Protein AF-A0A9D2MWP5-F1 (afdb_monomer_lite)

Sequence (141 aa):
YLAVHLEIGREEWALGKQAYQNIQKYGCPTWYEWRIQNWGTKWNASSAEFTNDRLSFLTAWNAPKPVMEKLSEMFPTVSIRHVWADEDIGYNCGERTYKNGTVIQENLPTGHEAIELGCDLWNVDPEEFLSESQEPGMGMT

Structure (mmCIF, N/CA/C/O backbone):
data_AF-A0A9D2MWP5-F1
#
_entry.id   AF-A0A9D2MWP5-F1
#
loop_
_atom_site.group_PDB
_atom_site.id
_atom_site.type_symbol
_atom_site.label_atom_id
_atom_site.label_alt_id
_atom_site.label_comp_id
_atom_site.label_asym_id
_atom_site.label_entity_id
_atom_site.label_seq_id
_atom_site.pdbx_PDB_ins_code
_atom_site.Cartn_x
_atom_site.Cartn_y
_atom_site.Cartn_z
_atom_site.occupancy
_atom_site.B_iso_or_equiv
_atom_site.auth_seq_id
_atom_site.auth_comp_id
_atom_site.auth_asym_id
_atom_site.auth_atom_id
_atom_site.pdbx_PDB_model_num
ATOM 1 N N . TYR A 1 1 ? 19.818 -6.178 -37.390 1.00 74.62 1 TYR A N 1
ATOM 2 C CA . TYR A 1 1 ? 19.548 -5.038 -36.497 1.00 74.62 1 TYR A CA 1
ATOM 3 C C . TYR A 1 1 ? 20.810 -4.617 -35.752 1.00 74.62 1 TYR A C 1
ATOM 5 O O . TYR A 1 1 ? 21.395 -3.631 -36.155 1.00 74.62 1 TYR A O 1
ATOM 13 N N . LEU A 1 2 ? 21.339 -5.393 -34.796 1.00 78.19 2 LEU A N 1
ATOM 14 C CA . LEU A 1 2 ? 22.567 -5.001 -34.069 1.00 78.19 2 LEU A CA 1
ATOM 15 C C . LEU A 1 2 ? 23.828 -4.847 -34.940 1.00 78.19 2 LEU A C 1
ATOM 17 O O . LEU A 1 2 ? 24.715 -4.081 -34.603 1.00 78.19 2 LEU A O 1
ATOM 21 N N . ALA A 1 3 ? 23.899 -5.526 -36.089 1.00 78.50 3 ALA A N 1
ATOM 22 C CA . ALA A 1 3 ? 24.997 -5.349 -37.046 1.00 78.50 3 ALA A CA 1
ATOM 23 C C . ALA A 1 3 ? 24.999 -3.978 -37.758 1.00 78.50 3 ALA A C 1
ATOM 25 O O . ALA A 1 3 ? 25.989 -3.635 -38.391 1.00 78.50 3 ALA A O 1
ATOM 26 N N . VAL A 1 4 ? 23.894 -3.225 -37.684 1.00 86.12 4 VAL A N 1
ATOM 27 C CA . VAL A 1 4 ? 23.740 -1.889 -38.292 1.00 86.12 4 VAL A CA 1
ATOM 28 C C . VAL A 1 4 ? 23.475 -0.786 -37.256 1.00 86.12 4 VAL A C 1
ATOM 30 O O . VAL A 1 4 ? 23.508 0.383 -37.616 1.00 86.12 4 VAL A O 1
ATOM 33 N N . HIS A 1 5 ? 23.263 -1.158 -35.988 1.00 82.50 5 HIS A N 1
ATOM 34 C CA . HIS A 1 5 ? 23.047 -0.273 -34.838 1.00 82.50 5 HIS A CA 1
ATOM 35 C C . HIS A 1 5 ? 24.079 -0.597 -33.755 1.00 82.50 5 HIS A C 1
ATOM 37 O O . HIS A 1 5 ? 23.783 -1.301 -32.788 1.00 82.50 5 HIS A O 1
ATOM 43 N N . LEU A 1 6 ? 25.322 -0.168 -33.984 1.00 86.31 6 LEU A N 1
ATOM 44 C CA . LEU A 1 6 ? 26.469 -0.473 -33.120 1.00 86.31 6 LEU A CA 1
ATOM 45 C C . LEU A 1 6 ? 26.441 0.311 -31.798 1.00 86.31 6 LEU A C 1
ATOM 47 O O . LEU A 1 6 ? 27.148 -0.050 -30.863 1.00 86.31 6 LEU A O 1
ATOM 51 N N . GLU A 1 7 ? 25.622 1.360 -31.723 1.00 90.88 7 GLU A N 1
ATOM 52 C CA . GLU A 1 7 ? 25.346 2.151 -30.525 1.00 90.88 7 GLU A CA 1
ATOM 53 C C . GLU A 1 7 ? 24.517 1.397 -29.477 1.00 90.88 7 GLU A C 1
ATOM 55 O O . GLU A 1 7 ? 24.511 1.783 -28.312 1.00 90.88 7 GLU A O 1
ATOM 60 N N . ILE A 1 8 ? 23.832 0.320 -29.876 1.00 87.12 8 ILE A N 1
ATOM 61 C CA . ILE A 1 8 ? 23.039 -0.517 -28.976 1.00 87.12 8 ILE A CA 1
ATOM 62 C C . ILE A 1 8 ? 23.871 -1.745 -28.618 1.00 87.12 8 ILE A C 1
ATOM 64 O O . ILE A 1 8 ? 24.094 -2.635 -29.447 1.00 87.12 8 ILE A O 1
ATOM 68 N N . GLY A 1 9 ? 24.315 -1.817 -27.367 1.00 92.31 9 GLY A N 1
ATOM 69 C CA . GLY A 1 9 ? 24.989 -2.999 -26.859 1.00 92.31 9 GLY A CA 1
ATOM 70 C C . GLY A 1 9 ? 24.061 -4.217 -26.815 1.00 92.31 9 GLY A C 1
ATOM 71 O O . GLY A 1 9 ? 22.828 -4.155 -26.908 1.00 92.31 9 GLY A O 1
ATOM 72 N N . ARG A 1 10 ? 24.673 -5.402 -26.716 1.00 92.19 10 ARG A N 1
ATOM 73 C CA . ARG A 1 10 ? 23.923 -6.671 -26.697 1.00 92.19 10 ARG A CA 1
ATOM 74 C C . ARG A 1 10 ? 23.014 -6.781 -25.472 1.00 92.19 10 ARG A C 1
ATOM 76 O O . ARG A 1 10 ? 21.963 -7.413 -25.566 1.00 92.19 10 ARG A O 1
ATOM 83 N N . GLU A 1 11 ? 23.423 -6.189 -24.355 1.00 93.62 11 GLU A N 1
ATOM 84 C CA . GLU A 1 11 ? 22.671 -6.197 -23.103 1.00 93.62 11 GLU A CA 1
ATOM 85 C C . GLU A 1 11 ? 21.432 -5.306 -23.199 1.00 93.62 11 GLU A C 1
ATOM 87 O O . GLU A 1 11 ? 20.334 -5.781 -22.905 1.00 93.62 11 GLU A O 1
ATOM 92 N N . GLU A 1 12 ? 21.555 -4.077 -23.714 1.00 93.62 12 GLU A N 1
ATOM 93 C CA . GLU A 1 12 ? 20.402 -3.195 -23.923 1.00 93.62 12 GLU A CA 1
ATOM 94 C C . GLU A 1 12 ? 19.389 -3.820 -24.887 1.00 93.62 12 GLU A C 1
ATOM 96 O O . GLU A 1 12 ? 18.180 -3.778 -24.648 1.00 93.62 12 GLU A O 1
ATOM 101 N N . TRP A 1 13 ? 19.865 -4.476 -25.949 1.00 93.75 13 TRP A N 1
ATOM 102 C CA . TRP A 1 13 ? 18.991 -5.199 -26.872 1.00 93.75 13 TRP A CA 1
ATOM 103 C C . TRP A 1 13 ? 18.238 -6.352 -26.202 1.00 93.75 13 TRP A C 1
ATOM 105 O O . TRP A 1 13 ? 17.042 -6.544 -26.442 1.00 93.75 13 TRP A O 1
ATOM 115 N N . ALA A 1 14 ? 18.925 -7.132 -25.365 1.00 95.44 14 ALA A N 1
ATOM 116 C CA . ALA A 1 14 ? 18.306 -8.226 -24.628 1.00 95.44 14 ALA A CA 1
ATOM 117 C C . ALA A 1 14 ? 17.250 -7.708 -23.639 1.00 95.44 14 ALA A C 1
ATOM 119 O O . ALA A 1 14 ? 16.144 -8.254 -23.598 1.00 95.44 14 ALA A O 1
ATOM 120 N N . LEU A 1 15 ? 17.548 -6.623 -22.915 1.00 95.81 15 LEU A N 1
ATOM 121 C CA . LEU A 1 15 ? 16.602 -5.955 -22.017 1.00 95.81 15 LEU A CA 1
ATOM 122 C C . LEU A 1 15 ? 15.374 -5.440 -22.774 1.00 95.81 15 LEU A C 1
ATOM 124 O O . LEU A 1 15 ? 14.248 -5.698 -22.352 1.00 95.81 15 LEU A O 1
ATOM 128 N N . GLY A 1 16 ? 15.563 -4.795 -23.929 1.00 95.88 16 GLY A N 1
ATOM 129 C CA . GLY A 1 16 ? 14.459 -4.328 -24.771 1.00 95.88 16 GLY A CA 1
ATOM 130 C C . GLY A 1 16 ? 13.567 -5.472 -25.263 1.00 95.88 16 GLY A C 1
ATOM 131 O O . GLY A 1 16 ? 12.338 -5.386 -25.192 1.00 95.88 16 GLY A O 1
ATOM 132 N N . LYS A 1 17 ? 14.168 -6.592 -25.690 1.00 96.62 17 LYS A N 1
ATOM 133 C CA . LYS A 1 17 ? 13.419 -7.793 -26.090 1.00 96.62 17 LYS A CA 1
ATOM 134 C C . LYS A 1 17 ? 12.620 -8.379 -24.923 1.00 96.62 17 LYS A C 1
ATOM 136 O O . LYS A 1 17 ? 11.460 -8.744 -25.114 1.00 96.62 17 LYS A O 1
ATOM 141 N N . GLN A 1 18 ? 13.216 -8.450 -23.733 1.00 97.38 18 GLN A N 1
ATOM 142 C CA . GLN A 1 18 ? 12.544 -8.946 -22.534 1.00 97.38 18 GLN A CA 1
ATOM 143 C C . GLN A 1 18 ? 11.385 -8.034 -22.120 1.00 97.38 18 GLN A C 1
ATOM 145 O O . GLN A 1 18 ? 10.293 -8.529 -21.851 1.00 97.38 18 GLN A O 1
ATOM 150 N N . ALA A 1 19 ? 11.589 -6.715 -22.119 1.00 97.50 19 ALA A N 1
ATOM 151 C CA . ALA A 1 19 ? 10.548 -5.742 -21.798 1.00 97.50 19 ALA A CA 1
ATOM 152 C C . ALA A 1 19 ? 9.364 -5.850 -22.770 1.00 97.50 19 ALA A C 1
ATOM 154 O O . ALA A 1 19 ? 8.217 -5.926 -22.332 1.00 97.50 19 ALA A O 1
ATOM 155 N N . TYR A 1 20 ? 9.629 -5.957 -24.077 1.00 97.69 20 TYR A N 1
ATOM 156 C CA . TYR A 1 20 ? 8.584 -6.176 -25.080 1.00 97.69 20 TYR A CA 1
ATOM 157 C C . TYR A 1 20 ? 7.789 -7.461 -24.808 1.00 97.69 20 TYR A C 1
ATOM 159 O O . TYR A 1 20 ? 6.559 -7.438 -24.783 1.00 97.69 20 TYR A O 1
ATOM 167 N N . GLN A 1 21 ? 8.474 -8.577 -24.542 1.00 98.06 21 GLN A N 1
ATOM 168 C CA . GLN A 1 21 ? 7.821 -9.849 -24.217 1.00 98.06 21 GLN A CA 1
ATOM 169 C C . GLN A 1 21 ? 6.998 -9.771 -22.923 1.00 98.06 21 GLN A C 1
ATOM 171 O O . GLN A 1 21 ? 5.890 -10.307 -22.872 1.00 98.06 21 GLN A O 1
ATOM 176 N N . ASN A 1 22 ? 7.506 -9.088 -21.896 1.00 98.25 22 ASN A N 1
ATOM 177 C CA . ASN A 1 22 ? 6.793 -8.906 -20.636 1.00 98.25 22 ASN A CA 1
ATOM 178 C C . ASN A 1 22 ? 5.518 -8.078 -20.822 1.00 98.25 22 ASN A C 1
ATOM 180 O O . ASN A 1 22 ? 4.476 -8.475 -20.307 1.00 98.25 22 ASN A O 1
ATOM 184 N N . ILE A 1 23 ? 5.559 -7.002 -21.616 1.00 98.12 23 ILE A N 1
ATOM 185 C CA . ILE A 1 23 ? 4.362 -6.213 -21.941 1.00 98.12 23 ILE A CA 1
ATOM 186 C C . ILE A 1 23 ? 3.308 -7.099 -22.608 1.00 98.12 23 ILE A C 1
ATOM 188 O O . ILE A 1 23 ? 2.150 -7.074 -22.204 1.00 98.12 23 ILE A O 1
ATOM 192 N N . GLN A 1 24 ? 3.697 -7.920 -23.589 1.00 97.81 24 GLN A N 1
ATOM 193 C CA . GLN A 1 24 ? 2.745 -8.795 -24.283 1.00 97.81 24 GLN A CA 1
ATOM 194 C C . GLN A 1 24 ? 2.109 -9.837 -23.352 1.00 97.81 24 GLN A C 1
ATOM 196 O O . GLN A 1 24 ? 0.936 -10.162 -23.512 1.00 97.81 24 GLN A O 1
ATOM 201 N N . LYS A 1 25 ? 2.869 -10.379 -22.391 1.00 97.00 25 LYS A N 1
ATOM 202 C CA . LYS A 1 25 ? 2.400 -11.472 -21.527 1.00 97.00 25 LYS A CA 1
ATOM 203 C C . LYS A 1 25 ? 1.721 -11.001 -20.237 1.00 97.00 25 LYS A C 1
ATOM 205 O O . LYS A 1 25 ? 0.800 -11.662 -19.767 1.00 97.00 25 LYS A O 1
ATOM 210 N N . TYR A 1 26 ? 2.199 -9.910 -19.648 1.00 95.81 26 TYR A N 1
ATOM 211 C CA . TYR A 1 26 ? 1.820 -9.455 -18.307 1.00 95.81 26 TYR A CA 1
ATOM 212 C C . TYR A 1 26 ? 1.295 -8.015 -18.278 1.00 95.81 26 TYR A C 1
ATOM 214 O O . TYR A 1 26 ? 0.917 -7.541 -17.213 1.00 95.81 26 TYR A O 1
ATOM 222 N N . GLY A 1 27 ? 1.307 -7.305 -19.410 1.00 97.25 27 GLY A N 1
ATOM 223 C CA . GLY A 1 27 ? 0.900 -5.899 -19.500 1.00 97.25 27 GLY A CA 1
ATOM 224 C C . GLY A 1 27 ? 1.939 -4.896 -18.987 1.00 97.25 27 GLY A C 1
ATOM 225 O O . GLY A 1 27 ? 1.759 -3.698 -19.174 1.00 97.25 27 GLY A O 1
ATOM 226 N N . CYS A 1 28 ? 3.045 -5.359 -18.395 1.00 97.31 28 CYS A N 1
ATOM 227 C CA . CYS A 1 28 ? 4.063 -4.512 -17.769 1.00 97.31 28 CYS A CA 1
ATOM 228 C C . CYS A 1 28 ? 5.468 -4.858 -18.284 1.00 97.31 28 CYS A C 1
ATOM 230 O O . CYS A 1 28 ? 5.758 -6.038 -18.479 1.00 97.31 28 CYS A O 1
ATOM 232 N N . PRO A 1 29 ? 6.369 -3.877 -18.469 1.00 97.00 29 PRO A N 1
ATOM 233 C CA . PRO A 1 29 ? 7.727 -4.130 -18.955 1.00 97.00 29 PRO A CA 1
ATOM 234 C C . PRO A 1 29 ? 8.622 -4.790 -17.907 1.00 97.00 29 PRO A C 1
ATOM 236 O O . PRO A 1 29 ? 9.460 -5.629 -18.254 1.00 97.00 29 PRO A O 1
ATOM 239 N N . THR A 1 30 ? 8.447 -4.447 -16.630 1.00 97.12 30 THR A N 1
ATOM 240 C CA . THR A 1 30 ? 9.251 -4.994 -15.540 1.00 97.12 30 THR A CA 1
ATOM 241 C C . THR A 1 30 ? 8.381 -5.475 -14.382 1.00 97.12 30 THR A C 1
ATOM 243 O O . THR A 1 30 ? 7.174 -5.234 -14.313 1.00 97.12 30 THR A O 1
ATOM 246 N N . TRP A 1 31 ? 9.018 -6.189 -13.453 1.00 95.94 31 TRP A N 1
ATOM 247 C CA . TRP A 1 31 ? 8.379 -6.631 -12.218 1.00 95.94 31 TRP A CA 1
ATOM 248 C C . TRP A 1 31 ? 7.932 -5.449 -11.343 1.00 95.94 31 TRP A C 1
ATOM 250 O O . TRP A 1 31 ? 7.010 -5.613 -10.548 1.00 95.94 31 TRP A O 1
ATOM 260 N N . TYR A 1 32 ? 8.574 -4.281 -11.471 1.00 96.06 32 TYR A N 1
ATOM 261 C CA . TYR A 1 32 ? 8.283 -3.107 -10.656 1.00 96.06 32 TYR A CA 1
ATOM 262 C C . TYR A 1 32 ? 6.909 -2.530 -10.998 1.00 96.06 32 TYR A C 1
ATOM 264 O O . TYR A 1 32 ? 6.056 -2.453 -10.115 1.00 96.06 32 TYR A O 1
ATOM 272 N N . GLU A 1 33 ? 6.647 -2.221 -12.273 1.00 96.25 33 GLU A N 1
ATOM 273 C CA . GLU A 1 33 ? 5.339 -1.702 -12.696 1.00 96.25 33 GLU A CA 1
ATOM 274 C C . GLU A 1 33 ? 4.236 -2.721 -12.424 1.00 96.25 33 GLU A C 1
ATOM 276 O O . GLU A 1 33 ? 3.161 -2.352 -11.956 1.00 96.25 33 GLU A O 1
ATOM 281 N N . TRP A 1 34 ? 4.525 -4.010 -12.640 1.00 97.12 34 TRP A N 1
ATOM 282 C CA . TRP A 1 34 ? 3.565 -5.068 -12.347 1.00 97.12 34 TRP A CA 1
ATOM 283 C C . TRP A 1 34 ? 3.151 -5.065 -10.873 1.00 97.12 34 TRP A C 1
ATOM 285 O O . TRP A 1 34 ? 1.962 -5.147 -10.575 1.00 97.12 34 TRP A O 1
ATOM 295 N N . ARG A 1 35 ? 4.097 -4.920 -9.937 1.00 97.50 35 ARG A N 1
ATOM 296 C CA . ARG A 1 35 ? 3.779 -4.875 -8.502 1.00 97.50 35 ARG A CA 1
ATOM 297 C C . ARG A 1 35 ? 3.016 -3.624 -8.109 1.00 97.50 35 ARG A C 1
ATOM 299 O O . ARG A 1 35 ? 2.024 -3.741 -7.402 1.00 97.50 35 ARG A O 1
ATOM 306 N N . ILE A 1 36 ? 3.408 -2.453 -8.606 1.00 97.00 36 ILE A N 1
ATOM 307 C CA . ILE A 1 36 ? 2.648 -1.227 -8.335 1.00 97.00 36 ILE A CA 1
ATOM 308 C C . ILE A 1 36 ? 1.207 -1.374 -8.841 1.00 97.00 36 ILE A C 1
ATOM 310 O O . ILE A 1 36 ? 0.274 -1.081 -8.102 1.00 97.00 36 ILE A O 1
ATOM 314 N N . GLN A 1 37 ? 1.007 -1.912 -10.046 1.00 95.94 37 GLN A N 1
ATOM 315 C CA . GLN A 1 37 ? -0.327 -2.089 -10.620 1.00 95.94 37 GLN A CA 1
ATOM 316 C C . GLN A 1 37 ? -1.175 -3.143 -9.888 1.00 95.94 37 GLN A C 1
ATOM 318 O O . GLN A 1 37 ? -2.378 -2.953 -9.740 1.00 95.94 37 GLN A O 1
ATOM 323 N N . ASN A 1 38 ? -0.579 -4.259 -9.455 1.00 96.06 38 ASN A N 1
ATOM 324 C CA . ASN A 1 38 ? -1.331 -5.396 -8.906 1.00 96.06 38 ASN A CA 1
ATOM 325 C C . ASN A 1 38 ? -1.395 -5.410 -7.377 1.00 96.06 38 ASN A C 1
ATOM 327 O O . ASN A 1 38 ? -2.317 -5.996 -6.817 1.00 96.06 38 ASN A O 1
ATOM 331 N N . TRP A 1 39 ? -0.415 -4.822 -6.693 1.00 97.44 39 TRP A N 1
ATOM 332 C CA . TRP A 1 39 ? -0.337 -4.795 -5.231 1.00 97.44 39 TRP A CA 1
ATOM 333 C C . TRP A 1 39 ? -0.530 -3.394 -4.658 1.00 97.44 39 TRP A C 1
ATOM 335 O O . TRP A 1 39 ? -0.891 -3.270 -3.493 1.00 97.44 39 TRP A O 1
ATOM 345 N N . GLY A 1 40 ? -0.290 -2.342 -5.445 1.00 97.38 40 GLY A N 1
ATOM 346 C CA . GLY A 1 40 ? -0.231 -0.962 -4.954 1.00 97.38 40 GLY A CA 1
ATOM 347 C C . GLY A 1 40 ? 1.081 -0.620 -4.242 1.00 97.38 40 GLY A C 1
ATOM 348 O O . GLY A 1 40 ? 1.268 0.521 -3.835 1.00 97.38 40 GLY A O 1
ATOM 349 N N . THR A 1 41 ? 2.001 -1.579 -4.098 1.00 97.19 41 THR A N 1
ATOM 350 C CA . THR A 1 41 ? 3.235 -1.445 -3.311 1.00 97.19 41 THR A CA 1
ATOM 351 C C . THR A 1 41 ? 4.425 -2.049 -4.052 1.00 97.19 41 THR A C 1
ATOM 353 O O . THR A 1 41 ? 4.283 -2.942 -4.890 1.00 97.19 41 THR A O 1
ATOM 356 N N . LYS A 1 42 ? 5.638 -1.561 -3.764 1.00 95.81 42 LYS A N 1
ATOM 357 C CA . LYS A 1 42 ? 6.862 -2.043 -4.434 1.00 95.81 42 LYS A CA 1
ATOM 358 C C . LYS A 1 42 ? 7.310 -3.419 -3.943 1.00 95.81 42 LYS A C 1
ATOM 360 O O . LYS A 1 42 ? 7.796 -4.252 -4.721 1.00 95.81 42 LYS A O 1
ATOM 365 N N . TRP A 1 43 ? 7.220 -3.626 -2.636 1.00 96.00 43 TRP A N 1
ATOM 366 C CA . TRP A 1 43 ? 7.690 -4.823 -1.953 1.00 96.00 43 TRP A CA 1
ATOM 367 C C . TRP A 1 43 ? 6.522 -5.568 -1.321 1.00 96.00 43 TRP A C 1
ATOM 369 O O . TRP A 1 43 ? 5.462 -4.994 -1.072 1.00 96.00 43 TRP A O 1
ATOM 379 N N . ASN A 1 44 ? 6.741 -6.861 -1.082 1.00 95.88 44 ASN A N 1
ATOM 380 C CA . ASN A 1 44 ? 5.827 -7.653 -0.270 1.00 95.88 44 ASN A CA 1
ATOM 381 C C . ASN A 1 44 ? 5.769 -7.104 1.159 1.00 95.88 44 ASN A C 1
ATOM 383 O O . ASN A 1 44 ? 6.651 -6.349 1.572 1.00 95.88 44 ASN A O 1
ATOM 387 N N . ALA A 1 45 ? 4.747 -7.525 1.900 1.00 96.88 45 ALA A N 1
ATOM 388 C CA . ALA A 1 45 ? 4.635 -7.202 3.311 1.00 96.88 45 ALA A CA 1
ATOM 389 C C . ALA A 1 45 ? 5.847 -7.720 4.106 1.00 96.88 45 ALA A C 1
ATOM 391 O O . ALA A 1 45 ? 6.380 -8.799 3.824 1.00 96.88 45 ALA A O 1
ATOM 392 N N . SER A 1 46 ? 6.255 -6.960 5.116 1.00 97.38 46 SER A N 1
ATOM 393 C CA . SER A 1 46 ? 7.268 -7.342 6.102 1.00 97.38 46 SER A CA 1
ATOM 394 C C . SER A 1 46 ? 6.740 -7.140 7.519 1.00 97.38 46 SER A C 1
ATOM 396 O O . SER A 1 46 ? 5.698 -6.515 7.706 1.00 97.38 46 SER A O 1
ATOM 398 N N . SER A 1 47 ? 7.467 -7.655 8.515 1.00 96.31 47 SER A N 1
ATOM 399 C CA . SER A 1 47 ? 7.139 -7.464 9.939 1.00 96.31 47 SER A CA 1
ATOM 400 C C . SER A 1 47 ? 5.687 -7.835 10.267 1.00 96.31 47 SER A C 1
ATOM 402 O O . SER A 1 47 ? 4.983 -7.093 10.942 1.00 96.31 47 SER A O 1
ATOM 404 N N . ALA A 1 48 ? 5.214 -8.948 9.700 1.00 97.19 48 ALA A N 1
ATOM 405 C CA . ALA A 1 48 ? 3.839 -9.383 9.872 1.00 97.19 48 ALA A CA 1
ATOM 406 C C . ALA A 1 48 ? 3.639 -10.015 11.254 1.00 97.19 48 ALA A C 1
ATOM 408 O O . ALA A 1 48 ? 4.348 -10.952 11.622 1.00 97.19 48 ALA A O 1
ATOM 409 N N . GLU A 1 49 ? 2.631 -9.539 11.975 1.00 97.00 49 GLU A N 1
ATOM 410 C CA . GLU A 1 49 ? 2.266 -9.993 13.312 1.00 97.00 49 GLU A CA 1
ATOM 411 C C . GLU A 1 49 ? 0.757 -10.214 13.397 1.00 97.00 49 GLU A C 1
ATOM 413 O O . GLU A 1 49 ? -0.030 -9.435 12.858 1.00 97.00 49 GLU A O 1
ATOM 418 N N . PHE A 1 50 ? 0.343 -11.281 14.081 1.00 96.69 50 PHE A N 1
ATOM 419 C CA . PHE A 1 50 ? -1.066 -11.591 14.302 1.00 96.69 50 PHE A CA 1
ATOM 420 C C . PHE A 1 50 ? -1.364 -11.654 15.798 1.00 96.69 50 PHE A C 1
ATOM 422 O O . PHE A 1 50 ? -0.914 -12.571 16.486 1.00 96.69 50 PHE A O 1
ATOM 429 N N . THR A 1 51 ? -2.144 -10.688 16.283 1.00 95.31 51 THR A N 1
ATOM 430 C CA . THR A 1 51 ? -2.460 -10.520 17.707 1.00 95.31 51 THR A CA 1
ATOM 431 C C . THR A 1 51 ? -3.901 -10.047 17.859 1.00 95.31 51 THR A C 1
ATOM 433 O O . THR A 1 51 ? -4.305 -9.107 17.182 1.00 95.31 51 THR A O 1
ATOM 436 N N . ASN A 1 52 ? -4.676 -10.655 18.767 1.00 92.44 52 ASN A N 1
ATOM 437 C CA . ASN A 1 52 ? -6.068 -10.269 19.063 1.00 92.44 52 ASN A CA 1
ATOM 438 C C . ASN A 1 52 ? -6.945 -10.116 17.801 1.00 92.44 52 ASN A C 1
ATOM 440 O O . ASN A 1 52 ? -7.600 -9.092 17.619 1.00 92.44 52 ASN A O 1
ATOM 444 N N . ASP A 1 53 ? -6.898 -11.106 16.904 1.00 88.69 53 ASP A N 1
ATOM 445 C CA . ASP A 1 53 ? -7.614 -11.114 15.617 1.00 88.69 53 ASP A CA 1
ATOM 446 C C . ASP A 1 53 ? -7.257 -9.961 14.657 1.00 88.69 53 ASP A C 1
ATOM 448 O O . ASP A 1 53 ? -7.954 -9.711 13.671 1.00 88.69 53 ASP A O 1
ATOM 452 N N . ARG A 1 54 ? -6.130 -9.281 14.898 1.00 93.75 54 ARG A N 1
ATOM 453 C CA . ARG A 1 54 ? -5.572 -8.242 14.032 1.00 93.75 54 ARG A CA 1
ATOM 454 C C . ARG A 1 54 ? -4.277 -8.730 13.394 1.00 93.75 54 ARG A C 1
ATOM 456 O O . ARG A 1 54 ? -3.344 -9.117 14.091 1.00 93.75 54 ARG A O 1
ATOM 463 N N . LEU A 1 55 ? -4.223 -8.667 12.065 1.00 96.38 55 LEU A N 1
ATOM 464 C CA . LEU A 1 55 ? -2.996 -8.820 11.289 1.00 96.38 55 LEU A CA 1
ATOM 465 C C . LEU A 1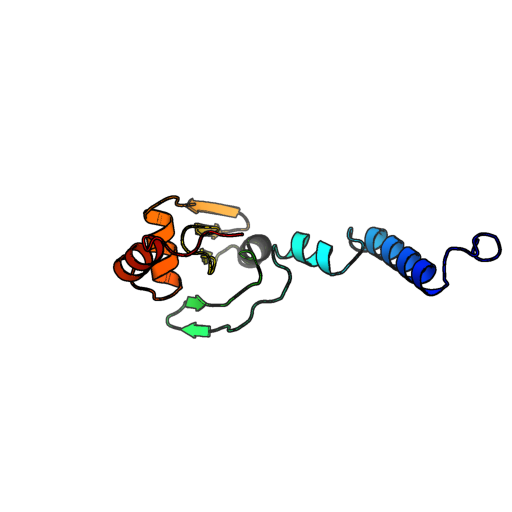 55 ? -2.400 -7.429 11.037 1.00 96.38 55 LEU A C 1
ATOM 467 O O . LEU A 1 55 ? -3.009 -6.623 10.335 1.00 96.38 55 LEU A O 1
ATOM 471 N N . SER A 1 56 ? -1.222 -7.171 11.591 1.00 96.75 56 SER A N 1
ATOM 472 C CA . SER A 1 56 ? -0.435 -5.955 11.369 1.00 96.75 56 SER A CA 1
ATOM 473 C C . SER A 1 56 ? 0.785 -6.295 10.515 1.00 96.75 56 SER A C 1
ATOM 475 O O . SER A 1 56 ? 1.361 -7.368 10.670 1.00 96.75 56 SER A O 1
ATOM 477 N N . PHE A 1 57 ? 1.167 -5.421 9.588 1.00 97.75 57 PHE A N 1
ATOM 478 C CA . PHE A 1 57 ? 2.341 -5.594 8.730 1.00 97.75 57 PHE A CA 1
ATOM 479 C C . PHE A 1 57 ? 2.759 -4.249 8.128 1.00 97.75 57 PHE A C 1
ATOM 481 O O . PHE A 1 57 ? 1.974 -3.304 8.108 1.00 97.75 57 PHE A O 1
ATOM 488 N N . LEU A 1 58 ? 3.975 -4.189 7.588 1.00 97.75 58 LEU A N 1
ATOM 489 C CA . LEU A 1 58 ? 4.504 -3.025 6.880 1.00 97.75 58 LEU A CA 1
ATOM 490 C C . LEU A 1 58 ? 4.549 -3.273 5.373 1.00 97.75 58 LEU A C 1
ATOM 492 O O . LEU A 1 58 ? 4.840 -4.385 4.925 1.00 97.75 58 LEU A O 1
ATOM 496 N N . THR A 1 59 ? 4.322 -2.224 4.587 1.00 97.38 59 THR A N 1
ATOM 497 C CA . THR A 1 59 ? 4.532 -2.207 3.134 1.00 97.38 59 THR A CA 1
ATOM 498 C C . THR A 1 59 ? 5.336 -0.986 2.721 1.00 97.38 59 THR A C 1
ATOM 500 O O . THR A 1 59 ? 5.367 0.023 3.411 1.00 97.38 59 THR A O 1
ATOM 503 N N . ALA A 1 60 ? 5.996 -1.066 1.566 1.00 96.69 60 ALA A N 1
ATOM 504 C CA . ALA A 1 60 ? 6.729 0.074 1.034 1.00 96.69 60 ALA A CA 1
ATOM 505 C C . ALA A 1 60 ? 5.785 1.091 0.371 1.00 96.69 60 ALA A C 1
ATOM 507 O O . ALA A 1 60 ? 5.075 0.728 -0.575 1.00 96.69 60 ALA A O 1
ATOM 508 N N . TRP A 1 61 ? 5.887 2.351 0.810 1.00 93.19 61 TRP A N 1
ATOM 509 C CA . TRP A 1 61 ? 5.361 3.588 0.201 1.00 93.19 61 TRP A CA 1
ATOM 510 C C . TRP A 1 61 ? 3.847 3.780 0.160 1.00 93.19 61 TRP A C 1
ATOM 512 O O . TRP A 1 61 ? 3.376 4.893 -0.029 1.00 93.19 61 TRP A O 1
ATOM 522 N N . ASN A 1 62 ? 3.067 2.706 0.194 1.00 96.00 62 ASN A N 1
ATOM 523 C CA . ASN A 1 62 ? 1.618 2.770 0.074 1.00 96.00 62 ASN A CA 1
ATOM 524 C C . ASN A 1 62 ? 0.972 1.592 0.790 1.00 96.00 62 ASN A C 1
ATOM 526 O O . ASN A 1 62 ? 1.582 0.534 0.965 1.00 96.00 62 ASN A O 1
ATOM 530 N N . ALA A 1 63 ? -0.300 1.760 1.136 1.00 96.94 63 ALA A N 1
ATOM 531 C CA . ALA A 1 63 ? -1.134 0.663 1.597 1.00 96.94 63 ALA A CA 1
ATOM 532 C C . ALA A 1 63 ? -1.533 -0.253 0.422 1.00 96.94 63 ALA A C 1
ATOM 534 O O . ALA A 1 63 ? -1.864 0.252 -0.660 1.00 96.94 63 ALA A O 1
ATOM 535 N N . PRO A 1 64 ? -1.578 -1.586 0.604 1.00 97.56 64 PRO A N 1
ATOM 536 C CA . PRO A 1 64 ? -1.783 -2.540 -0.485 1.00 97.56 64 PRO A CA 1
ATOM 537 C C . PRO A 1 64 ? -3.266 -2.693 -0.873 1.00 97.56 64 PRO A C 1
ATOM 539 O O . PRO A 1 64 ? -3.817 -3.794 -0.875 1.00 97.56 64 PRO A O 1
ATOM 542 N N . LYS A 1 65 ? -3.940 -1.581 -1.197 1.00 97.56 65 LYS A N 1
ATOM 543 C CA . LYS A 1 65 ? -5.388 -1.524 -1.491 1.00 97.56 65 LYS A CA 1
ATOM 544 C C . LYS A 1 65 ? -5.832 -2.565 -2.542 1.00 97.56 65 LYS A C 1
ATOM 546 O O . LYS A 1 65 ? -6.778 -3.290 -2.242 1.00 97.56 65 LYS A O 1
ATOM 551 N N . PRO A 1 66 ? -5.132 -2.754 -3.684 1.00 97.81 66 PRO A N 1
ATOM 552 C CA . PRO A 1 66 ? -5.486 -3.800 -4.651 1.00 97.81 66 PRO A CA 1
ATOM 553 C C . PRO A 1 66 ? -5.457 -5.225 -4.077 1.00 97.81 66 PRO A C 1
ATOM 555 O O . PRO A 1 66 ? -6.288 -6.061 -4.430 1.00 97.81 66 PRO A O 1
ATOM 558 N N . VAL A 1 67 ? -4.526 -5.515 -3.160 1.00 97.94 67 VAL A N 1
ATOM 559 C CA . VAL A 1 67 ? -4.465 -6.822 -2.486 1.00 97.94 67 VAL A CA 1
ATOM 560 C C . VAL A 1 67 ? -5.676 -7.000 -1.576 1.00 97.94 67 VAL A C 1
ATOM 562 O O . VAL A 1 67 ? -6.286 -8.068 -1.576 1.00 97.94 67 VAL A O 1
ATOM 565 N N . MET A 1 68 ? -6.060 -5.956 -0.837 1.00 98.19 68 MET A N 1
ATOM 566 C CA . MET A 1 68 ? -7.219 -5.998 0.060 1.00 98.19 68 MET A CA 1
ATOM 567 C C . MET A 1 68 ? -8.533 -6.196 -0.705 1.00 98.19 68 MET A C 1
ATOM 569 O O . MET A 1 68 ? -9.368 -7.004 -0.294 1.00 98.19 68 MET A O 1
ATOM 573 N N . GLU A 1 69 ? -8.688 -5.529 -1.850 1.00 98.00 69 GLU A N 1
ATOM 574 C CA . GLU A 1 69 ? -9.812 -5.743 -2.770 1.00 98.00 69 GLU A CA 1
ATOM 575 C C . GLU A 1 69 ? -9.840 -7.197 -3.255 1.00 98.00 69 GLU A C 1
ATOM 577 O O . GLU A 1 69 ? -10.867 -7.871 -3.136 1.00 98.00 69 GLU A O 1
ATOM 582 N N . LYS A 1 70 ? -8.688 -7.734 -3.683 1.00 98.12 70 LYS A N 1
ATOM 583 C CA . LYS A 1 70 ? -8.602 -9.117 -4.160 1.00 98.12 70 LYS A CA 1
ATOM 584 C C . LYS A 1 70 ? -8.920 -10.148 -3.077 1.00 98.12 70 LYS A C 1
ATOM 586 O O . LYS A 1 70 ? -9.603 -11.134 -3.351 1.00 98.12 70 LYS A O 1
ATOM 591 N N . LEU A 1 71 ? -8.465 -9.925 -1.845 1.00 97.88 71 LEU A N 1
ATOM 592 C CA . LEU A 1 71 ? -8.809 -10.774 -0.703 1.00 97.88 71 LEU A CA 1
ATOM 593 C C . LEU A 1 71 ? -10.315 -10.744 -0.423 1.00 97.88 71 LEU A C 1
ATOM 595 O O . LEU A 1 71 ? -10.913 -11.787 -0.166 1.00 97.88 71 LEU A O 1
ATOM 599 N N . SER A 1 72 ? -10.947 -9.576 -0.534 1.00 98.38 72 SER A N 1
ATOM 600 C CA . SER A 1 72 ? -12.395 -9.447 -0.368 1.00 98.38 72 SER A CA 1
ATOM 601 C C . SER A 1 72 ? -13.192 -10.189 -1.448 1.00 98.38 72 SER A C 1
ATOM 603 O O . SER A 1 72 ? -14.235 -10.766 -1.143 1.00 98.38 72 SER A O 1
ATOM 605 N N . GLU A 1 73 ? -12.706 -10.219 -2.695 1.00 98.31 73 GLU A N 1
ATOM 606 C CA . GLU A 1 73 ? -13.297 -11.035 -3.769 1.00 98.31 73 GLU A CA 1
ATOM 607 C C . GLU A 1 73 ? -13.177 -12.537 -3.480 1.00 98.31 73 GLU A C 1
ATOM 609 O O . GLU A 1 73 ? -14.114 -13.298 -3.715 1.00 98.31 73 GLU A O 1
ATOM 614 N N . MET A 1 74 ? -12.014 -12.975 -2.986 1.00 98.38 74 MET A N 1
ATOM 615 C CA . MET A 1 74 ? -11.735 -14.388 -2.705 1.00 98.38 74 MET A CA 1
ATOM 616 C C . MET A 1 74 ? -12.542 -14.922 -1.516 1.00 98.38 74 MET A C 1
ATOM 618 O O . MET A 1 74 ? -12.893 -16.102 -1.495 1.00 98.38 74 MET A O 1
ATOM 622 N N . PHE A 1 75 ? -12.851 -14.060 -0.544 1.00 97.75 75 PHE A N 1
ATOM 623 C CA . PHE A 1 75 ? -13.570 -14.411 0.679 1.00 97.75 75 PHE A CA 1
ATOM 624 C C . PHE A 1 75 ? -14.826 -13.541 0.849 1.00 97.75 75 PHE A C 1
ATOM 626 O O . PHE A 1 75 ? -14.903 -12.732 1.775 1.00 97.75 75 PHE A O 1
ATOM 633 N N . PRO A 1 76 ? -15.852 -13.712 -0.006 1.00 97.50 76 PRO A N 1
ATOM 634 C CA . PRO A 1 76 ? -16.967 -12.768 -0.111 1.00 97.50 76 PRO A CA 1
ATOM 635 C C . PRO A 1 76 ? -17.854 -12.683 1.142 1.00 97.50 76 PRO A C 1
ATOM 637 O O . PRO A 1 76 ? -18.575 -11.703 1.334 1.00 97.50 76 PRO A O 1
ATOM 640 N N . THR A 1 77 ? -17.812 -13.695 2.013 1.00 97.88 77 THR A N 1
ATOM 641 C CA . THR A 1 77 ? -18.544 -13.707 3.289 1.00 97.88 77 THR A CA 1
ATOM 642 C C . THR A 1 77 ? -17.817 -12.965 4.410 1.00 97.88 77 THR A C 1
ATOM 644 O O . THR A 1 77 ? -18.435 -12.664 5.430 1.00 97.88 77 THR A O 1
ATOM 647 N N . VAL A 1 78 ? -16.522 -12.681 4.246 1.00 96.94 78 VAL A N 1
ATOM 648 C CA . VAL A 1 78 ? -15.689 -12.005 5.244 1.00 96.94 78 VAL A CA 1
ATOM 649 C C . VAL A 1 78 ? -15.747 -10.496 5.017 1.00 96.94 78 VAL A C 1
ATOM 651 O O . VAL A 1 78 ? -15.674 -10.014 3.888 1.00 96.94 78 VAL A O 1
ATOM 654 N N . SER A 1 79 ? -15.881 -9.744 6.109 1.00 97.81 79 SER A N 1
ATOM 655 C CA . SER A 1 79 ? -15.713 -8.291 6.109 1.00 97.81 79 SER A CA 1
ATOM 656 C C . SER A 1 79 ? -14.302 -7.973 6.582 1.00 97.81 79 SER A C 1
ATOM 658 O O . SER A 1 79 ? -13.928 -8.381 7.680 1.00 97.81 79 SER A O 1
ATOM 660 N N . ILE A 1 80 ? -13.524 -7.258 5.772 1.00 97.88 80 ILE A N 1
ATOM 661 C CA . ILE A 1 80 ? -12.134 -6.919 6.089 1.00 97.88 80 ILE A CA 1
ATOM 662 C C . ILE A 1 80 ? -12.063 -5.431 6.410 1.00 97.88 80 ILE A C 1
ATOM 664 O O . ILE A 1 80 ? -12.295 -4.603 5.530 1.00 97.88 80 ILE A O 1
ATOM 668 N N . ARG A 1 81 ? -11.736 -5.094 7.659 1.00 98.06 81 ARG A N 1
ATOM 669 C CA . ARG A 1 81 ? -11.424 -3.722 8.076 1.00 98.06 81 ARG A CA 1
ATOM 670 C C . ARG A 1 81 ? -9.920 -3.507 7.959 1.00 98.06 81 ARG A C 1
ATOM 672 O O . ARG A 1 81 ? -9.146 -4.279 8.515 1.00 98.06 81 ARG A O 1
ATOM 679 N N . HIS A 1 82 ? -9.520 -2.488 7.216 1.00 98.25 82 HIS A N 1
ATOM 680 C CA . HIS A 1 82 ? -8.130 -2.194 6.894 1.00 98.25 82 HIS A CA 1
ATOM 681 C C . HIS A 1 82 ? -7.848 -0.731 7.200 1.00 98.25 82 HIS A C 1
ATOM 683 O O . HIS A 1 82 ? -8.424 0.154 6.568 1.00 98.25 82 HIS A O 1
ATOM 689 N N . VAL A 1 83 ? -6.950 -0.508 8.148 1.00 98.31 83 VAL A N 1
ATOM 690 C CA . VAL A 1 83 ? -6.498 0.812 8.581 1.00 98.31 83 VAL A CA 1
ATOM 691 C C . VAL A 1 83 ? -5.013 0.905 8.266 1.00 98.31 83 VAL A C 1
ATOM 693 O O . VAL A 1 83 ? -4.294 -0.074 8.468 1.00 98.31 83 VAL A O 1
ATOM 696 N N . TRP A 1 84 ? -4.565 2.040 7.747 1.00 98.50 84 TRP A N 1
ATOM 697 C CA . TRP A 1 84 ? -3.168 2.256 7.398 1.00 98.50 84 TRP A CA 1
ATOM 698 C C . TRP A 1 84 ? -2.736 3.686 7.720 1.00 98.50 84 TRP A C 1
ATOM 700 O O . TRP A 1 84 ? -3.546 4.613 7.696 1.00 98.50 84 TRP A O 1
ATOM 710 N N . ALA A 1 85 ? -1.443 3.850 7.972 1.00 97.94 85 ALA A N 1
ATOM 711 C CA . ALA A 1 85 ? -0.759 5.129 8.054 1.00 97.94 85 ALA A CA 1
ATOM 712 C C . ALA A 1 85 ? 0.682 4.950 7.582 1.00 97.94 85 ALA A C 1
ATOM 714 O O . ALA A 1 85 ? 1.266 3.878 7.751 1.00 97.94 85 ALA A O 1
ATOM 715 N N . ASP A 1 86 ? 1.212 5.993 6.963 1.00 95.38 86 ASP A N 1
ATOM 716 C CA . ASP A 1 86 ? 2.612 6.102 6.560 1.00 95.38 86 ASP A CA 1
ATOM 717 C C . ASP A 1 86 ? 3.462 6.564 7.753 1.00 95.38 86 ASP A C 1
ATOM 719 O O . ASP A 1 86 ? 2.907 7.063 8.737 1.00 95.38 86 ASP A O 1
ATOM 723 N N . GLU A 1 87 ? 4.782 6.380 7.704 1.00 92.88 87 GLU A N 1
ATOM 724 C CA . GLU A 1 87 ? 5.685 6.924 8.728 1.00 92.88 87 GLU A CA 1
ATOM 725 C C . GLU A 1 87 ? 5.693 8.460 8.747 1.00 92.88 87 GLU A C 1
ATOM 727 O O . GLU A 1 87 ? 5.974 9.066 9.781 1.00 92.88 87 GLU A O 1
ATOM 732 N N . ASP A 1 88 ? 5.345 9.088 7.619 1.00 94.44 88 ASP A N 1
ATOM 733 C CA . ASP A 1 88 ? 5.073 10.521 7.519 1.00 94.44 88 ASP A CA 1
ATOM 734 C C . ASP A 1 88 ? 3.679 10.829 8.100 1.00 94.44 88 ASP A C 1
ATOM 736 O O . ASP A 1 88 ? 2.675 10.943 7.386 1.00 94.44 88 ASP A O 1
ATOM 740 N N . ILE A 1 89 ? 3.605 10.866 9.437 1.00 94.88 89 ILE A N 1
ATOM 741 C CA . ILE A 1 89 ? 2.357 11.008 10.200 1.00 94.88 89 ILE A CA 1
ATOM 742 C C . ILE A 1 89 ? 1.556 12.230 9.719 1.00 94.88 89 ILE A C 1
ATOM 744 O O . ILE A 1 89 ? 2.065 13.341 9.588 1.00 94.88 89 ILE A O 1
ATOM 748 N N . GLY A 1 90 ? 0.255 12.021 9.489 1.00 94.50 90 GLY A N 1
ATOM 749 C CA . GLY A 1 90 ? -0.650 13.019 8.914 1.00 94.50 90 GLY A CA 1
ATOM 750 C C . GLY A 1 90 ? -0.828 12.896 7.397 1.00 94.50 90 GLY A C 1
ATOM 751 O O . GLY A 1 90 ? -1.771 13.473 6.850 1.00 94.50 90 GLY A O 1
ATOM 752 N N . TYR A 1 91 ? 0.000 12.094 6.721 1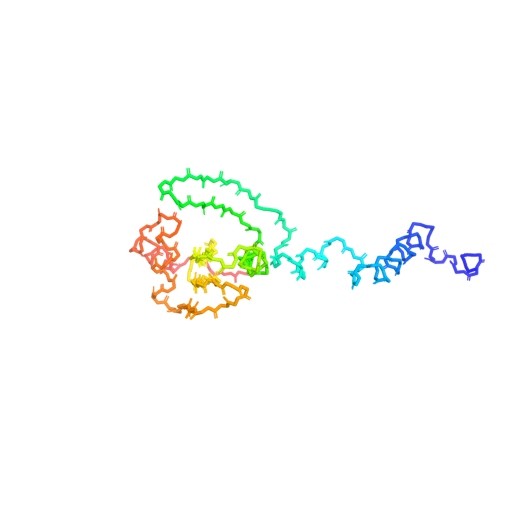.00 94.31 91 TYR A N 1
ATOM 753 C CA . TYR A 1 91 ? -0.083 11.835 5.286 1.00 94.31 91 TYR A CA 1
ATOM 754 C C . TYR A 1 91 ? -0.318 10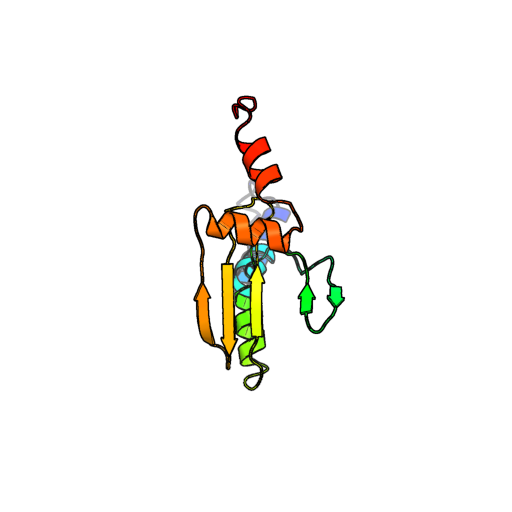.352 4.987 1.00 94.31 91 TYR A C 1
ATOM 756 O O . TYR A 1 91 ? -0.072 9.473 5.809 1.00 94.31 91 TYR A O 1
ATOM 764 N N . ASN A 1 92 ? -0.865 10.079 3.794 1.00 95.56 92 ASN A N 1
ATOM 765 C CA . ASN A 1 92 ? -1.087 8.728 3.260 1.00 95.56 92 ASN A CA 1
ATOM 766 C C . ASN A 1 92 ? -1.675 7.728 4.283 1.00 95.56 92 ASN A C 1
ATOM 768 O O . ASN A 1 92 ? -1.293 6.562 4.339 1.00 95.56 92 ASN A O 1
ATOM 772 N N . CYS A 1 93 ? -2.652 8.176 5.071 1.00 98.00 93 CYS A N 1
ATOM 773 C CA . CYS A 1 93 ? -3.349 7.370 6.066 1.00 98.00 93 CYS A CA 1
ATOM 774 C C . CYS A 1 93 ? -4.840 7.242 5.734 1.00 98.00 93 CYS A C 1
ATOM 776 O O . CYS A 1 93 ? -5.380 7.958 4.884 1.00 98.00 93 CYS A O 1
ATOM 778 N N . GLY A 1 94 ? -5.503 6.281 6.366 1.00 98.31 94 GLY A N 1
ATOM 779 C CA . GLY A 1 94 ? -6.941 6.118 6.240 1.00 98.31 94 GLY A CA 1
ATOM 780 C C . GLY A 1 94 ? -7.442 4.741 6.625 1.00 98.31 94 GLY A C 1
ATOM 781 O O . GLY A 1 94 ? -6.713 3.878 7.114 1.00 98.31 94 GLY A O 1
ATOM 782 N N . GLU A 1 95 ? -8.729 4.546 6.379 1.00 98.56 95 GLU A N 1
ATOM 783 C CA . GLU A 1 95 ? -9.442 3.318 6.673 1.00 98.56 95 GLU A CA 1
ATOM 784 C C . GLU A 1 95 ? -10.392 2.953 5.532 1.00 98.56 95 GLU A C 1
ATOM 786 O O . GLU A 1 95 ? -11.080 3.796 4.952 1.00 98.56 95 GLU A O 1
ATOM 791 N N . ARG A 1 96 ? -10.458 1.657 5.225 1.00 98.62 96 ARG A N 1
ATOM 792 C CA . ARG A 1 96 ? -11.445 1.070 4.320 1.00 98.62 96 ARG A CA 1
ATOM 793 C C . ARG A 1 96 ? -12.010 -0.205 4.918 1.00 98.62 96 ARG A C 1
ATOM 795 O O . ARG A 1 96 ? -11.282 -1.009 5.501 1.00 98.62 96 ARG A O 1
ATOM 802 N N . THR A 1 97 ? -13.298 -0.427 4.686 1.00 98.75 97 THR A N 1
ATOM 803 C CA . THR A 1 97 ? -13.923 -1.734 4.892 1.00 98.75 97 THR A CA 1
ATOM 804 C C . THR A 1 97 ? -14.269 -2.351 3.546 1.00 98.75 97 THR A C 1
ATOM 806 O O . THR A 1 97 ? -14.936 -1.721 2.724 1.00 98.75 97 THR A O 1
ATOM 809 N N . TYR A 1 98 ? -13.834 -3.593 3.338 1.00 98.56 98 TYR A N 1
ATOM 810 C CA . TYR A 1 98 ? -14.054 -4.355 2.114 1.00 98.56 98 TYR A CA 1
ATOM 811 C C . TYR A 1 98 ? -14.996 -5.533 2.364 1.00 98.56 98 TYR A C 1
ATOM 813 O O . TYR A 1 98 ? -14.842 -6.253 3.356 1.00 98.56 98 TYR A O 1
ATOM 821 N N . LYS A 1 99 ? -15.934 -5.778 1.445 1.00 98.56 99 LYS A N 1
ATOM 822 C CA . LYS A 1 99 ? -16.803 -6.961 1.465 1.00 98.56 99 LYS A CA 1
ATOM 823 C C . LYS A 1 99 ? -17.209 -7.364 0.051 1.00 98.56 99 LYS A C 1
ATOM 825 O O . LYS A 1 99 ? -17.645 -6.519 -0.721 1.00 98.56 99 LYS A O 1
ATOM 830 N N . ASN A 1 100 ? -17.130 -8.660 -0.261 1.00 98.12 100 ASN A N 1
ATOM 831 C CA . ASN A 1 100 ? -17.532 -9.203 -1.563 1.00 98.12 100 ASN A CA 1
ATOM 832 C C . ASN A 1 100 ? -16.881 -8.468 -2.755 1.00 98.12 100 ASN A C 1
ATOM 834 O O . ASN A 1 100 ? -17.541 -8.161 -3.747 1.00 98.12 100 ASN A O 1
ATOM 838 N N . GLY A 1 101 ? -15.592 -8.145 -2.625 1.00 97.12 101 GLY A N 1
ATOM 839 C CA . GLY A 1 101 ? -14.809 -7.488 -3.671 1.00 97.12 101 GLY A CA 1
ATOM 840 C C . GLY A 1 101 ? -15.053 -5.988 -3.831 1.00 97.12 101 GLY A C 1
ATOM 841 O O . GLY A 1 101 ? -14.552 -5.399 -4.782 1.00 97.12 101 GLY A O 1
ATOM 842 N N . THR A 1 102 ? -15.807 -5.348 -2.934 1.00 97.44 102 THR A N 1
ATOM 843 C CA . THR A 1 102 ? -16.075 -3.905 -3.003 1.00 97.44 102 THR A CA 1
ATOM 844 C C . THR A 1 102 ? -15.688 -3.191 -1.715 1.00 97.44 102 THR A C 1
ATOM 846 O O . THR A 1 102 ? -15.700 -3.774 -0.629 1.00 97.44 102 THR A O 1
ATOM 849 N N . VAL A 1 103 ? -15.354 -1.905 -1.833 1.00 98.50 103 VAL A N 1
ATOM 850 C CA . VAL A 1 103 ? -15.221 -0.996 -0.689 1.00 98.50 103 VAL A CA 1
ATOM 851 C C . VAL A 1 103 ? -16.623 -0.554 -0.276 1.00 98.50 103 VAL A C 1
ATOM 853 O O . VAL A 1 103 ? -17.331 0.067 -1.066 1.00 98.50 103 VAL A O 1
ATOM 856 N N . ILE A 1 104 ? -17.031 -0.882 0.949 1.00 98.38 104 ILE A N 1
ATOM 857 C CA . ILE A 1 104 ? -18.359 -0.531 1.486 1.00 98.38 104 ILE A CA 1
ATOM 858 C C . ILE A 1 104 ? -18.323 0.684 2.419 1.00 98.38 104 ILE A C 1
ATOM 860 O O . ILE A 1 104 ? -19.361 1.282 2.683 1.00 98.38 104 ILE A O 1
ATOM 864 N N . GLN A 1 105 ? -17.138 1.045 2.915 1.00 98.50 105 GLN A N 1
ATOM 865 C CA . GLN A 1 105 ? -16.897 2.231 3.731 1.00 98.50 105 GLN A CA 1
ATOM 866 C C . GLN A 1 105 ? -15.464 2.715 3.503 1.00 98.50 105 GLN A C 1
ATOM 868 O O . GLN A 1 105 ? -14.547 1.895 3.417 1.00 98.50 105 GLN A O 1
ATOM 873 N N . GLU A 1 106 ? -15.280 4.031 3.435 1.00 98.38 106 GLU A N 1
ATOM 874 C CA . GLU A 1 106 ? -13.981 4.688 3.306 1.00 98.38 106 GLU A CA 1
ATOM 875 C C . GLU A 1 106 ? -13.937 5.929 4.201 1.00 98.38 106 GLU A C 1
ATOM 877 O O . GLU A 1 106 ? -14.894 6.703 4.240 1.00 98.38 106 GLU A O 1
ATOM 882 N N . ASN A 1 107 ? -12.820 6.101 4.906 1.00 98.25 107 ASN A N 1
ATOM 883 C CA . ASN A 1 107 ? -12.465 7.323 5.612 1.00 98.25 107 ASN A CA 1
ATOM 884 C C . ASN A 1 107 ? -11.013 7.690 5.276 1.00 98.25 107 ASN A C 1
ATOM 886 O O . ASN A 1 107 ? -10.109 6.878 5.471 1.00 98.25 107 ASN A O 1
ATOM 890 N N . LEU A 1 108 ? -10.795 8.901 4.767 1.00 97.94 108 LEU A N 1
ATOM 891 C CA . LEU A 1 108 ? -9.478 9.446 4.430 1.00 97.94 108 LEU A CA 1
ATOM 892 C C . LEU A 1 108 ? -9.313 10.759 5.207 1.00 97.94 108 LEU A C 1
ATOM 894 O O . LEU A 1 108 ? -9.658 11.819 4.675 1.00 97.94 108 LEU A O 1
ATOM 898 N N . PRO A 1 109 ? -8.890 10.692 6.483 1.00 97.56 109 PRO A N 1
ATOM 899 C CA . PRO A 1 109 ? -8.822 11.869 7.333 1.00 97.56 109 PRO A CA 1
ATOM 900 C C . PRO A 1 109 ? -7.750 12.844 6.839 1.00 97.56 109 PRO A C 1
ATOM 902 O O . PRO A 1 109 ? -6.822 12.483 6.114 1.00 97.56 109 PRO A O 1
ATOM 905 N N . THR A 1 110 ? -7.878 14.101 7.256 1.00 96.25 110 THR A N 1
ATOM 906 C CA . THR A 1 110 ? -6.897 15.160 6.980 1.00 96.25 110 THR A CA 1
ATOM 907 C C . THR A 1 110 ? -6.688 16.011 8.228 1.00 96.25 110 THR A C 1
ATOM 909 O O . THR A 1 110 ? -7.539 16.031 9.117 1.00 96.25 110 THR A O 1
ATOM 912 N N . GLY A 1 111 ? -5.572 16.737 8.301 1.00 94.81 111 GLY A N 1
ATOM 913 C CA . GLY A 1 111 ? -5.281 17.602 9.444 1.00 94.81 111 GLY A CA 1
ATOM 914 C C . GLY A 1 111 ? -5.148 16.803 10.742 1.00 94.81 111 GLY A C 1
ATOM 915 O O . GLY A 1 111 ? -4.478 15.775 10.766 1.00 94.81 111 GLY A O 1
ATOM 916 N N . HIS A 1 112 ? -5.792 17.269 11.814 1.00 94.62 112 HIS A N 1
ATOM 917 C CA . HIS A 1 112 ? -5.645 16.677 13.147 1.00 94.62 112 HIS A CA 1
ATOM 918 C C . HIS A 1 112 ? -6.065 15.201 13.199 1.00 94.62 112 HIS A C 1
ATOM 920 O O . HIS A 1 112 ? -5.347 14.386 13.762 1.00 94.62 112 HIS A O 1
ATOM 926 N N . GLU A 1 113 ? -7.163 14.832 12.535 1.00 96.50 113 GLU A N 1
ATOM 927 C CA . GLU A 1 113 ? -7.642 13.441 12.508 1.00 96.50 113 GLU A CA 1
ATOM 928 C C . GLU A 1 113 ? -6.645 12.494 11.817 1.00 96.50 113 GLU A C 1
ATOM 930 O O . GLU A 1 113 ? -6.530 11.326 12.183 1.00 96.50 113 GLU A O 1
ATOM 935 N N . ALA A 1 114 ? -5.905 12.985 10.815 1.00 97.31 114 ALA A N 1
ATOM 936 C CA . ALA A 1 114 ? -4.878 12.197 10.135 1.00 97.31 114 ALA A CA 1
ATOM 937 C C . ALA A 1 114 ? -3.650 11.974 11.026 1.00 97.31 114 ALA A C 1
ATOM 939 O O . ALA A 1 114 ? -3.043 10.903 10.988 1.00 97.31 114 ALA A O 1
ATOM 940 N N . ILE A 1 115 ? -3.304 12.980 11.833 1.00 96.88 115 ILE A N 1
ATOM 941 C CA . ILE A 1 115 ? -2.224 12.897 12.818 1.00 96.88 115 ILE A CA 1
ATOM 942 C C . ILE A 1 115 ? -2.612 11.911 13.919 1.00 96.88 115 ILE A C 1
ATOM 944 O O . ILE A 1 115 ? -1.858 10.980 14.172 1.00 96.88 115 ILE A O 1
ATOM 948 N N . GLU A 1 116 ? -3.808 12.042 14.499 1.00 96.69 116 GLU A N 1
ATOM 949 C CA . GLU A 1 116 ? -4.318 11.116 15.521 1.00 96.69 116 GLU A CA 1
ATOM 950 C C . GLU A 1 116 ? -4.302 9.660 15.033 1.00 96.69 116 GLU A C 1
ATOM 952 O O . GLU A 1 116 ? -3.814 8.779 15.740 1.00 96.69 116 GLU A O 1
ATOM 957 N N . LEU A 1 117 ? -4.773 9.408 13.804 1.00 97.62 117 LEU A N 1
ATOM 958 C CA . LEU A 1 117 ? -4.759 8.071 13.209 1.00 97.62 117 LEU A CA 1
ATOM 959 C C . LEU A 1 117 ? -3.334 7.528 13.020 1.00 97.62 117 LEU A C 1
ATOM 961 O O . LEU A 1 117 ? -3.077 6.354 13.290 1.00 97.62 117 LEU A O 1
ATOM 965 N N . GLY A 1 118 ? -2.419 8.366 12.527 1.00 97.44 118 GLY A N 1
ATOM 966 C CA . GLY A 1 118 ? -1.019 7.991 12.344 1.00 97.44 118 GLY A CA 1
ATOM 967 C C . GLY A 1 118 ? -0.336 7.669 13.671 1.00 97.44 118 GLY A C 1
ATOM 968 O O . GLY A 1 118 ? 0.277 6.611 13.799 1.00 97.44 118 GLY A O 1
ATOM 969 N N . CYS A 1 119 ? -0.507 8.534 14.669 1.00 97.19 119 CYS A N 1
ATOM 970 C CA . CYS A 1 119 ? 0.014 8.354 16.019 1.00 97.19 119 CYS A CA 1
ATOM 971 C C . CYS A 1 119 ? -0.497 7.062 16.676 1.00 97.19 119 CYS A C 1
ATOM 973 O O . CYS A 1 119 ? 0.310 6.313 17.225 1.00 97.19 119 CYS A O 1
ATOM 975 N N . ASP A 1 120 ? -1.793 6.745 16.560 1.00 96.12 120 ASP A N 1
ATOM 976 C CA . ASP A 1 120 ? -2.360 5.489 17.080 1.00 96.12 120 ASP A CA 1
ATOM 977 C C . ASP A 1 120 ? -1.715 4.253 16.426 1.00 96.12 120 ASP A C 1
ATOM 979 O O . ASP A 1 120 ? -1.286 3.325 17.113 1.00 96.12 120 ASP A O 1
ATOM 983 N N . LEU A 1 121 ? -1.570 4.250 15.095 1.00 95.75 121 LEU A N 1
ATOM 984 C CA . LEU A 1 121 ? -0.985 3.113 14.374 1.00 95.75 121 LEU A CA 1
ATOM 985 C C . LEU A 1 121 ? 0.518 2.933 14.616 1.00 95.75 121 LEU A C 1
ATOM 987 O O . LEU A 1 121 ? 0.989 1.793 14.646 1.00 95.75 121 LEU A O 1
ATOM 991 N N . TRP A 1 122 ? 1.257 4.027 14.795 1.00 95.06 122 TRP A N 1
ATOM 992 C CA . TRP A 1 122 ? 2.696 4.008 15.077 1.00 95.06 122 TRP A CA 1
ATOM 993 C C . TRP A 1 122 ? 3.031 3.978 16.571 1.00 95.06 122 TRP A C 1
ATOM 995 O O . TRP A 1 122 ? 4.206 3.880 16.923 1.00 95.06 122 TRP A O 1
ATOM 1005 N N . ASN A 1 123 ? 2.017 3.999 17.444 1.00 94.00 123 ASN A N 1
ATOM 1006 C CA . ASN A 1 123 ? 2.165 4.034 18.898 1.00 94.00 123 ASN A CA 1
ATOM 1007 C C . ASN A 1 123 ? 3.061 5.204 19.362 1.00 94.00 123 ASN A C 1
ATOM 1009 O O . ASN A 1 123 ? 3.997 5.022 20.144 1.00 94.00 123 ASN A O 1
ATOM 1013 N N . VAL A 1 124 ? 2.763 6.395 18.838 1.00 95.25 124 VAL A N 1
ATOM 1014 C CA . VAL A 1 124 ? 3.404 7.682 19.156 1.00 95.25 124 VAL A CA 1
ATOM 1015 C C . VAL A 1 124 ? 2.391 8.566 19.884 1.00 95.25 124 VAL A C 1
ATOM 1017 O O . VAL A 1 124 ? 1.206 8.535 19.557 1.00 95.25 124 VAL A O 1
ATOM 1020 N N . ASP A 1 125 ? 2.833 9.357 20.862 1.00 94.44 125 ASP A N 1
ATOM 1021 C CA . ASP A 1 125 ? 1.966 10.328 21.534 1.00 94.44 125 ASP A CA 1
ATOM 1022 C C . ASP A 1 125 ? 1.684 11.534 20.603 1.00 94.44 125 ASP A C 1
ATOM 1024 O O . ASP A 1 125 ? 2.631 12.157 20.107 1.00 94.44 125 ASP A O 1
ATOM 1028 N N . PRO A 1 126 ? 0.410 11.884 20.327 1.00 92.12 126 PRO A N 1
ATOM 1029 C CA . PRO A 1 126 ? 0.082 13.016 19.461 1.00 92.12 126 PRO A CA 1
ATOM 1030 C C . PRO A 1 126 ? 0.591 14.370 19.970 1.00 92.12 126 PRO A C 1
ATOM 1032 O O . PRO A 1 126 ? 0.955 15.221 19.158 1.00 92.12 126 PRO A O 1
ATOM 1035 N N . GLU A 1 127 ? 0.622 14.597 21.287 1.00 90.88 127 GLU A N 1
ATOM 1036 C CA . GLU A 1 127 ? 1.117 15.849 21.868 1.00 90.88 127 GLU A CA 1
ATOM 1037 C C . GLU A 1 127 ? 2.632 15.970 21.678 1.00 90.88 127 GLU A C 1
ATOM 1039 O O . GLU A 1 127 ? 3.120 17.037 21.295 1.00 90.88 127 GLU A O 1
ATOM 1044 N N . GLU A 1 128 ? 3.363 14.866 21.872 1.00 90.31 128 GLU A N 1
ATOM 1045 C CA . GLU A 1 128 ? 4.806 14.785 21.614 1.00 90.31 128 GLU A CA 1
ATOM 1046 C C . GLU A 1 128 ? 5.103 15.089 20.139 1.00 90.31 128 GLU A C 1
ATOM 1048 O O . GLU A 1 128 ? 5.830 16.041 19.843 1.00 90.31 128 GLU A O 1
ATOM 1053 N N . PHE A 1 129 ? 4.439 14.388 19.214 1.00 91.06 129 PHE A N 1
ATOM 1054 C CA . PHE A 1 129 ? 4.620 14.572 17.770 1.00 91.06 129 PHE A CA 1
ATOM 1055 C C . PHE A 1 129 ? 4.352 16.015 17.306 1.00 91.06 129 PHE A C 1
ATOM 1057 O O . PHE A 1 129 ? 5.115 16.598 16.524 1.00 91.06 129 PHE A O 1
ATOM 1064 N N . LEU A 1 130 ? 3.265 16.621 17.796 1.00 89.69 130 LEU A N 1
ATOM 1065 C CA . LEU A 1 130 ? 2.898 17.995 17.453 1.00 89.69 130 LEU A CA 1
ATOM 1066 C C . LEU A 1 130 ? 3.879 19.021 18.026 1.00 89.69 130 LEU A C 1
ATOM 1068 O O . LEU A 1 130 ? 4.077 20.068 17.405 1.00 89.69 130 LEU A O 1
ATOM 1072 N N . SER A 1 131 ? 4.472 18.744 19.189 1.00 87.19 131 SER A N 1
ATOM 1073 C CA . SER A 1 131 ? 5.456 19.629 19.813 1.00 87.19 131 SER A CA 1
ATOM 1074 C C . SER A 1 131 ? 6.788 19.644 19.051 1.00 87.19 131 SER A C 1
ATOM 1076 O O . SER A 1 131 ? 7.311 20.723 18.773 1.00 87.19 131 SER A O 1
ATOM 1078 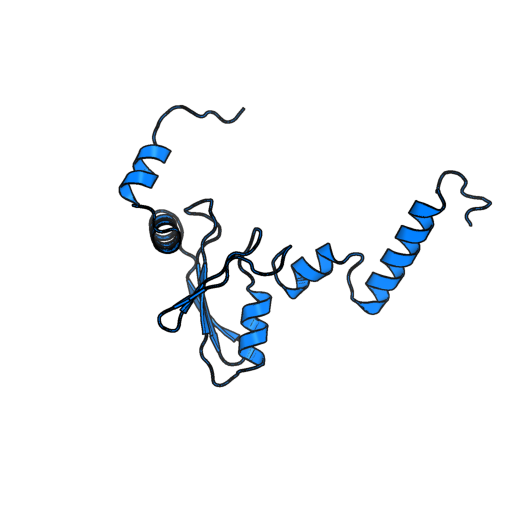N N . GLU A 1 132 ? 7.277 18.479 18.611 1.00 80.06 132 GLU A N 1
ATOM 1079 C CA . GLU A 1 132 ? 8.515 18.345 17.827 1.00 80.06 132 GLU A CA 1
ATOM 1080 C C . GLU A 1 132 ? 8.387 18.982 16.437 1.00 80.06 132 GLU A C 1
ATOM 1082 O O . GLU A 1 132 ? 9.297 19.653 15.950 1.00 80.06 132 GLU A O 1
ATOM 1087 N N . SER A 1 133 ? 7.211 18.850 15.820 1.00 71.69 133 SER A N 1
ATOM 1088 C CA . SER A 1 133 ? 6.909 19.428 14.504 1.00 71.69 133 SER A CA 1
ATOM 1089 C C . SER A 1 133 ? 6.871 20.966 14.499 1.00 71.69 133 SER A C 1
ATOM 1091 O O . SER A 1 133 ? 6.875 21.583 13.432 1.00 71.69 133 SER A O 1
ATOM 1093 N N . GLN A 1 134 ? 6.806 21.602 15.675 1.00 61.78 134 GLN A N 1
ATOM 1094 C CA . GLN A 1 134 ? 6.747 23.059 15.836 1.00 61.78 134 GLN A CA 1
ATOM 1095 C C . GLN A 1 134 ? 8.104 23.691 16.185 1.00 61.78 134 GLN A C 1
ATOM 1097 O O . GLN A 1 134 ? 8.190 24.922 16.253 1.00 61.78 134 GLN A O 1
ATOM 1102 N N . GLU A 1 135 ? 9.172 22.906 16.376 1.00 52.69 135 GLU A N 1
ATOM 1103 C CA . GLU A 1 135 ? 10.497 23.467 16.644 1.00 52.69 135 GLU A CA 1
ATOM 1104 C C . GLU A 1 135 ? 11.068 24.190 15.401 1.00 52.69 135 GLU A C 1
ATOM 1106 O O . GLU A 1 135 ? 11.228 23.597 14.328 1.00 52.69 135 GLU A O 1
ATOM 1111 N N . PRO A 1 136 ? 11.418 25.488 15.500 1.00 49.25 136 PRO A N 1
A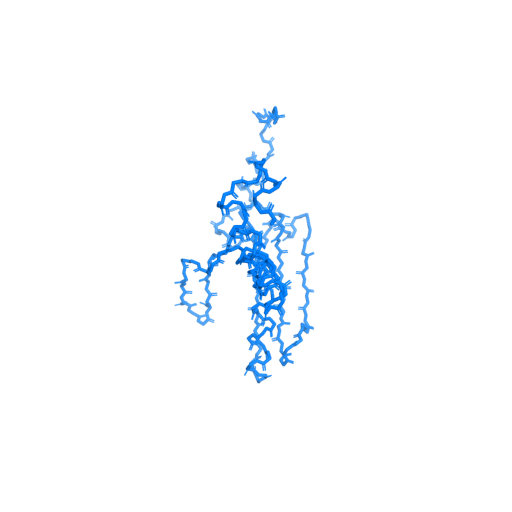TOM 1112 C CA . PRO A 1 136 ? 11.934 26.251 14.371 1.00 49.25 136 PRO A CA 1
ATOM 1113 C C . PRO A 1 136 ? 13.412 25.903 14.145 1.00 49.25 136 PRO A C 1
ATOM 1115 O O . PRO A 1 136 ? 14.298 26.580 14.666 1.00 49.25 136 PRO A O 1
ATOM 1118 N N . GLY A 1 137 ? 13.698 24.839 13.386 1.00 54.72 137 GLY A N 1
ATOM 1119 C CA . GLY A 1 137 ? 15.082 24.361 13.276 1.00 54.72 137 GLY 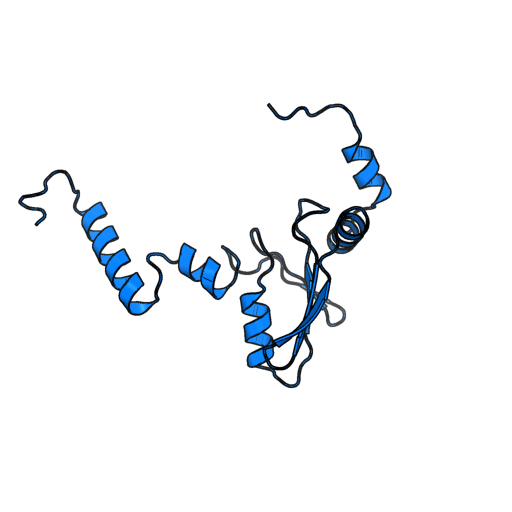A CA 1
ATOM 1120 C C . GLY A 1 137 ? 15.477 23.475 12.098 1.00 54.72 137 GLY A C 1
ATOM 1121 O O . GLY A 1 137 ? 16.662 23.178 11.979 1.00 54.72 137 GLY A O 1
ATOM 1122 N N . MET A 1 138 ? 14.573 23.092 11.194 1.00 47.69 138 MET A N 1
ATOM 1123 C CA . MET A 1 138 ? 14.965 22.349 9.989 1.00 47.69 138 MET A CA 1
ATOM 1124 C C . MET A 1 138 ? 14.329 22.962 8.741 1.00 47.69 138 MET A C 1
ATOM 1126 O O . MET A 1 138 ? 13.366 22.464 8.168 1.00 47.69 138 MET A O 1
ATOM 1130 N N . GLY A 1 139 ? 14.886 24.099 8.317 1.00 41.31 139 GLY A N 1
ATOM 1131 C CA . GLY A 1 139 ? 14.718 24.552 6.942 1.00 41.31 139 GLY A CA 1
ATOM 1132 C C . GLY A 1 139 ? 15.301 23.490 6.015 1.00 41.31 139 GLY A C 1
ATOM 1133 O O . GLY A 1 139 ? 16.507 23.250 6.047 1.00 41.31 139 GLY A O 1
ATOM 1134 N N . MET A 1 140 ? 14.451 22.840 5.221 1.00 41.03 140 MET A N 1
ATOM 1135 C CA . MET A 1 140 ? 14.904 22.011 4.109 1.00 41.03 140 MET A CA 1
ATOM 1136 C C . MET A 1 140 ? 15.658 22.908 3.118 1.00 41.03 140 MET A C 1
ATOM 1138 O O . MET A 1 140 ? 15.063 23.787 2.493 1.00 41.03 140 MET A O 1
ATOM 1142 N N . THR A 1 141 ? 16.974 22.726 3.027 1.00 45.06 141 THR A N 1
ATOM 1143 C CA . THR A 1 141 ? 17.756 23.059 1.826 1.00 45.06 141 THR A CA 1
ATOM 1144 C C . THR A 1 141 ? 17.388 22.142 0.677 1.00 45.06 141 THR A C 1
ATOM 1146 O O . THR A 1 141 ? 17.246 20.930 0.959 1.00 45.06 141 THR A O 1
#

Radius of gyration: 21.2 Å; chains: 1; bounding box: 45×41×60 Å

Organism: NCBI:txid2838417

InterPro domains:
  IPR041329 YubB, ferredoxin-like domain [PF18406] (39-113)

Secondary structure (DSSP, 8-state):
-TTT-TTS-HHHHHHHHHHHHHHHHHSSSSHHHHHHHHHSSSS--EEEEEETTEEEEE-SSS--HHHHHHHHHHSTT-EEEEEE--SSTTSS-EEEEEETTEEEEEE---THHHHHHHHHHHT--HHHHHHHTT-S-----

Foldseek 3Di:
DCVVCVVQDPVNVVLVVQQVVCCVPQVGSDPQVSCCVQFVARDDWDPWDADPNDTDTDTHPAHRVNVVLVVQLVVQVDKDKDWDDDPPQQPRTWIFIGHNSDTPDTDDDHDPVSNVSNCVSVVHDSVVVVVVVPDPDDDDD

pLDDT: mean 92.63, std 11.7, range [41.03, 98.75]